Protein AF-A0A9P1FYU1-F1 (afdb_monomer_lite)

Structure (mmCIF, N/CA/C/O backbone):
data_AF-A0A9P1FYU1-F1
#
_entry.id   AF-A0A9P1FYU1-F1
#
loop_
_atom_site.group_PDB
_atom_site.id
_atom_site.type_symbol
_atom_site.label_atom_id
_atom_site.label_alt_id
_atom_site.label_comp_id
_atom_site.label_asym_id
_atom_site.label_entity_id
_atom_site.label_seq_id
_atom_site.pdbx_PDB_ins_code
_atom_site.Cartn_x
_atom_site.Cartn_y
_atom_site.Cartn_z
_atom_site.occupancy
_atom_site.B_iso_or_equiv
_atom_site.auth_seq_id
_atom_site.auth_comp_id
_atom_site.auth_asym_id
_atom_site.auth_atom_id
_atom_site.pdbx_PDB_model_num
ATOM 1 N N . MET A 1 1 ? 9.091 -37.197 -24.618 1.00 46.56 1 MET A N 1
ATOM 2 C CA . MET A 1 1 ? 9.298 -36.004 -25.468 1.00 46.56 1 MET A CA 1
ATOM 3 C C . MET A 1 1 ? 9.518 -34.808 -24.558 1.00 46.56 1 MET A C 1
ATOM 5 O O . MET A 1 1 ? 8.622 -34.467 -23.801 1.00 46.56 1 MET A O 1
ATOM 9 N N . LYS A 1 2 ? 10.739 -34.262 -24.526 1.00 55.00 2 LYS A N 1
ATOM 10 C CA . LYS A 1 2 ? 11.085 -33.122 -23.662 1.00 55.00 2 LYS A CA 1
ATOM 11 C C . LYS A 1 2 ? 10.515 -31.831 -24.257 1.00 55.00 2 LYS A C 1
ATOM 13 O O . LYS A 1 2 ? 10.530 -31.655 -25.472 1.00 55.00 2 LYS A O 1
ATOM 18 N N . ALA A 1 3 ? 9.992 -30.971 -23.388 1.00 64.56 3 ALA A N 1
ATOM 19 C CA . ALA A 1 3 ? 9.288 -29.743 -23.730 1.00 64.56 3 ALA A CA 1
ATOM 20 C C . ALA A 1 3 ? 10.157 -28.785 -24.568 1.00 64.56 3 ALA A C 1
ATOM 22 O O . ALA A 1 3 ? 11.063 -28.132 -24.055 1.00 64.56 3 ALA A O 1
ATOM 23 N N . VAL A 1 4 ? 9.835 -28.669 -25.858 1.00 69.88 4 VAL A N 1
ATOM 24 C CA . VAL A 1 4 ? 10.455 -27.727 -26.814 1.00 69.88 4 VAL A CA 1
ATOM 25 C C . VAL A 1 4 ? 10.122 -26.263 -26.462 1.00 69.88 4 VAL A C 1
ATOM 27 O O . VAL A 1 4 ? 10.801 -25.331 -26.882 1.00 69.88 4 VAL A O 1
ATOM 30 N N . ALA A 1 5 ? 9.115 -26.052 -25.608 1.00 69.94 5 ALA A N 1
ATOM 31 C CA . ALA A 1 5 ? 8.589 -24.746 -25.220 1.00 69.94 5 ALA A CA 1
ATOM 32 C C . ALA A 1 5 ? 9.576 -23.828 -24.468 1.00 69.94 5 ALA A C 1
ATOM 34 O O . ALA A 1 5 ? 9.326 -22.622 -24.410 1.00 69.94 5 ALA A O 1
ATOM 35 N N . ASN A 1 6 ? 10.662 -24.372 -23.904 1.00 73.19 6 ASN A N 1
ATOM 36 C CA . ASN A 1 6 ? 11.667 -23.614 -23.143 1.00 73.19 6 ASN A CA 1
ATOM 37 C C . ASN A 1 6 ? 12.802 -23.052 -24.017 1.00 73.19 6 ASN A C 1
ATOM 39 O O . ASN A 1 6 ? 13.585 -22.238 -23.541 1.00 73.19 6 ASN A O 1
ATOM 43 N N . VAL A 1 7 ? 12.906 -23.489 -25.277 1.00 75.81 7 VAL A N 1
ATOM 44 C CA . VAL A 1 7 ? 13.965 -23.068 -26.217 1.00 75.81 7 VAL A CA 1
ATOM 45 C C . VAL A 1 7 ? 13.479 -21.934 -27.132 1.00 75.81 7 VAL A C 1
ATOM 47 O O . VAL A 1 7 ? 14.274 -21.268 -27.788 1.00 75.81 7 VAL A O 1
ATOM 50 N N . LEU A 1 8 ? 12.166 -21.687 -27.168 1.00 81.12 8 LEU A N 1
ATOM 51 C CA . LEU A 1 8 ? 11.566 -20.658 -28.011 1.00 81.12 8 LEU A CA 1
ATOM 52 C C . LEU A 1 8 ? 11.733 -19.264 -27.377 1.00 81.12 8 LEU A C 1
ATOM 54 O O . LEU A 1 8 ? 11.288 -19.069 -26.241 1.00 81.12 8 LEU A O 1
ATOM 58 N N . PRO A 1 9 ? 12.309 -18.279 -28.093 1.00 81.31 9 PRO A N 1
ATOM 59 C CA . PRO A 1 9 ? 12.371 -16.904 -27.613 1.00 81.31 9 PRO A CA 1
ATOM 60 C C . PRO A 1 9 ? 10.951 -16.331 -27.512 1.00 81.31 9 PRO A C 1
ATOM 62 O O . PRO A 1 9 ? 10.177 -16.382 -28.469 1.00 81.31 9 PRO A O 1
ATOM 65 N N . ARG A 1 10 ? 10.593 -15.794 -26.340 1.00 87.31 10 ARG A N 1
ATOM 66 C CA . ARG A 1 10 ? 9.300 -15.133 -26.093 1.00 87.31 10 ARG A CA 1
ATOM 67 C C . ARG A 1 10 ? 9.491 -13.641 -25.872 1.00 87.31 10 ARG A C 1
ATOM 69 O O . ARG A 1 10 ? 10.542 -13.200 -25.418 1.00 87.31 10 ARG A O 1
ATOM 76 N N . ASN A 1 11 ? 8.451 -12.866 -26.149 1.00 89.56 11 ASN A N 1
ATOM 77 C CA . ASN A 1 11 ? 8.435 -11.453 -25.791 1.00 89.56 11 ASN A CA 1
ATOM 78 C C . ASN A 1 11 ? 8.212 -11.319 -24.279 1.00 89.56 11 ASN A C 1
ATOM 80 O O . ASN A 1 11 ? 7.239 -11.859 -23.754 1.00 89.56 11 ASN A O 1
ATOM 84 N N . PHE A 1 12 ? 9.100 -10.597 -23.594 1.00 88.31 12 PHE A N 1
ATOM 85 C CA . PHE A 1 12 ? 9.006 -10.321 -22.160 1.00 88.31 12 PHE A CA 1
ATOM 86 C C . PHE A 1 12 ? 8.756 -8.834 -21.923 1.00 88.31 12 PHE A C 1
ATOM 88 O O . PHE A 1 12 ? 9.383 -7.982 -22.553 1.00 88.31 12 PHE A O 1
ATOM 95 N N . ILE A 1 13 ? 7.856 -8.535 -20.989 1.00 90.38 13 ILE A N 1
ATOM 96 C CA . ILE A 1 13 ? 7.625 -7.189 -20.467 1.00 90.38 13 ILE A CA 1
ATOM 97 C C . ILE A 1 13 ? 8.005 -7.229 -18.992 1.00 90.38 13 ILE A C 1
ATOM 99 O O . ILE A 1 13 ? 7.507 -8.077 -18.254 1.00 90.38 13 ILE A O 1
ATOM 103 N N . ILE A 1 14 ? 8.897 -6.331 -18.579 1.00 89.75 14 ILE A N 1
ATOM 104 C CA . ILE A 1 14 ? 9.319 -6.182 -17.185 1.00 89.75 14 ILE A CA 1
ATOM 105 C C . ILE A 1 14 ? 8.767 -4.843 -16.680 1.00 89.75 14 ILE A C 1
ATOM 107 O O . ILE A 1 14 ? 9.343 -3.794 -16.990 1.00 89.75 14 ILE A O 1
ATOM 111 N N . PRO A 1 15 ? 7.615 -4.848 -15.986 1.00 88.25 15 PRO A N 1
ATOM 112 C CA . PRO A 1 15 ? 7.048 -3.641 -15.410 1.00 88.25 15 PRO A CA 1
ATOM 113 C C . PRO A 1 15 ? 7.797 -3.302 -14.120 1.00 88.25 15 PRO A C 1
ATOM 115 O O . PRO A 1 15 ? 7.567 -3.900 -13.077 1.00 88.25 15 PRO A O 1
ATOM 118 N N . GLU A 1 16 ? 8.700 -2.334 -14.203 1.00 88.31 16 GLU A N 1
ATOM 119 C CA . GLU A 1 16 ? 9.412 -1.786 -13.047 1.00 88.31 16 GLU A CA 1
ATOM 120 C C . GLU A 1 16 ? 9.033 -0.319 -12.865 1.00 88.31 16 GLU A C 1
ATOM 122 O O . GLU A 1 16 ? 8.869 0.416 -13.841 1.00 88.31 16 GLU A O 1
ATOM 127 N N . VAL A 1 17 ? 8.898 0.121 -11.616 1.00 84.81 17 VAL A N 1
ATOM 128 C CA . VAL A 1 17 ? 8.577 1.524 -11.311 1.00 84.81 17 VAL A CA 1
ATOM 129 C C . VAL A 1 17 ? 9.869 2.287 -11.044 1.00 84.81 17 VAL A C 1
ATOM 131 O O . VAL A 1 17 ? 10.247 3.154 -11.823 1.00 84.81 17 VAL A O 1
ATOM 134 N N . LYS A 1 18 ? 10.609 1.909 -9.997 1.00 85.44 18 LYS A N 1
ATOM 135 C CA . LYS A 1 18 ? 11.829 2.609 -9.568 1.00 85.44 18 LYS A CA 1
ATOM 136 C C . LYS A 1 18 ? 12.980 2.454 -10.565 1.00 85.44 18 LYS A C 1
ATOM 138 O O . LYS A 1 18 ? 13.518 3.448 -11.046 1.00 85.44 18 LYS A O 1
ATOM 143 N N . ALA A 1 19 ? 13.306 1.212 -10.918 1.00 86.50 19 ALA A N 1
ATOM 144 C CA . ALA A 1 19 ? 14.458 0.903 -11.764 1.00 86.50 19 ALA A CA 1
ATOM 145 C C . ALA A 1 19 ? 14.319 1.412 -13.208 1.00 86.50 19 ALA A C 1
ATOM 147 O O . ALA A 1 19 ? 15.309 1.540 -13.925 1.00 86.50 19 ALA A O 1
ATOM 148 N N . ASN A 1 20 ? 13.095 1.734 -13.639 1.00 85.88 20 ASN A N 1
ATOM 149 C CA . ASN A 1 20 ? 12.842 2.350 -14.937 1.00 85.88 20 ASN A CA 1
ATOM 150 C C . ASN A 1 20 ? 13.083 3.864 -14.948 1.00 85.88 20 ASN A C 1
ATOM 152 O O . ASN A 1 20 ? 13.209 4.430 -16.033 1.00 85.88 20 ASN A O 1
ATOM 156 N N . LEU A 1 21 ? 13.195 4.528 -13.795 1.00 87.88 21 LEU A N 1
ATOM 157 C CA . LEU A 1 21 ? 13.435 5.972 -13.729 1.00 87.88 21 LEU A CA 1
ATOM 158 C C . LEU A 1 21 ? 14.923 6.313 -13.865 1.00 87.88 21 LEU A C 1
ATOM 160 O O . LEU A 1 21 ? 15.272 7.267 -14.563 1.00 87.88 21 LEU A O 1
ATOM 164 N N . THR A 1 22 ? 15.818 5.494 -13.310 1.00 91.38 22 THR A N 1
ATOM 165 C CA . THR A 1 22 ? 17.268 5.734 -13.371 1.00 91.38 22 THR A CA 1
ATOM 166 C C . THR A 1 22 ? 17.900 5.063 -14.599 1.00 91.38 22 THR A C 1
ATOM 168 O O . THR A 1 22 ? 17.569 3.940 -14.978 1.00 91.38 22 THR A O 1
ATOM 171 N N . ALA A 1 23 ? 18.812 5.759 -15.283 1.00 89.38 23 ALA A N 1
ATOM 172 C CA . ALA A 1 23 ? 19.448 5.219 -16.490 1.00 89.38 23 ALA A CA 1
ATOM 173 C C . ALA A 1 23 ? 20.366 4.024 -16.194 1.00 89.38 23 ALA A C 1
ATOM 175 O O . ALA A 1 23 ? 20.424 3.073 -16.980 1.00 89.38 23 ALA A O 1
ATOM 176 N N . GLU A 1 24 ? 21.043 4.064 -15.051 1.00 92.50 24 GLU A N 1
ATOM 177 C CA . GLU A 1 24 ? 21.976 3.033 -14.607 1.00 92.50 24 GLU A CA 1
ATOM 178 C C . GLU A 1 24 ? 21.245 1.713 -14.355 1.00 92.50 24 GLU A C 1
ATOM 180 O O . GLU A 1 24 ? 21.581 0.695 -14.968 1.00 92.50 24 GLU A O 1
ATOM 185 N N . GLU A 1 25 ? 20.171 1.733 -13.560 1.00 91.44 25 GLU A N 1
ATOM 186 C CA . GLU A 1 25 ? 19.408 0.524 -13.243 1.00 91.44 25 GLU A CA 1
ATOM 187 C C . GLU A 1 25 ? 18.748 -0.051 -14.507 1.00 91.44 25 GLU A C 1
ATOM 189 O O . GLU A 1 25 ? 18.846 -1.260 -14.741 1.00 91.44 25 GLU A O 1
ATOM 194 N N . ARG A 1 26 ? 18.209 0.793 -15.405 1.00 91.44 26 ARG A N 1
ATOM 195 C CA . ARG A 1 26 ? 17.696 0.345 -16.716 1.00 91.44 26 ARG A CA 1
ATOM 196 C C . ARG A 1 26 ? 18.743 -0.411 -17.525 1.00 91.44 26 ARG A C 1
ATOM 198 O O . ARG A 1 26 ? 18.458 -1.483 -18.062 1.00 91.44 26 ARG A O 1
ATOM 205 N N . SER A 1 27 ? 19.952 0.136 -17.632 1.00 89.75 27 SER A N 1
ATOM 206 C CA . SER A 1 27 ? 21.023 -0.505 -18.398 1.00 89.75 27 SER A CA 1
ATOM 207 C C . SER A 1 27 ? 21.454 -1.836 -17.772 1.00 89.75 27 SER A C 1
ATOM 209 O O . SER A 1 27 ? 21.653 -2.812 -18.497 1.00 89.75 27 SER A O 1
ATOM 211 N N . SER A 1 28 ? 21.475 -1.915 -16.437 1.00 92.62 28 SER A N 1
ATOM 212 C CA . SER A 1 28 ? 21.790 -3.140 -15.696 1.00 92.62 28 SER A CA 1
ATOM 213 C C . SER A 1 28 ? 20.760 -4.257 -15.931 1.00 92.62 28 SER A C 1
ATOM 215 O O . SER A 1 28 ? 21.128 -5.418 -16.117 1.00 92.62 28 SER A O 1
ATOM 217 N N . ILE A 1 29 ? 19.467 -3.916 -16.004 1.00 91.12 29 ILE A N 1
ATOM 218 C CA . ILE A 1 29 ? 18.382 -4.872 -16.266 1.00 91.12 29 ILE A CA 1
ATOM 219 C C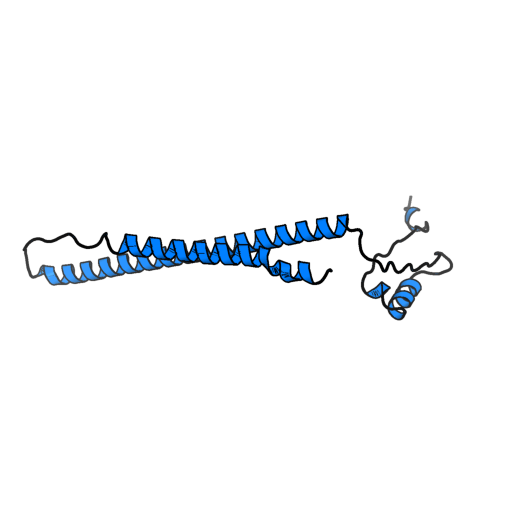 . ILE A 1 29 ? 18.438 -5.344 -17.719 1.00 91.12 29 ILE A C 1
ATOM 221 O O . ILE A 1 29 ? 18.382 -6.545 -17.983 1.00 91.12 29 ILE A O 1
ATOM 225 N N . LEU A 1 30 ? 18.623 -4.424 -18.671 1.00 90.25 30 LEU A N 1
ATOM 226 C CA . LEU A 1 30 ? 18.769 -4.761 -20.088 1.00 90.25 30 LEU A CA 1
ATOM 227 C C . LEU A 1 30 ? 20.027 -5.600 -20.371 1.00 90.25 30 LEU A C 1
ATOM 229 O O . LEU A 1 30 ? 20.044 -6.370 -21.333 1.00 90.25 30 LEU A O 1
ATOM 233 N N . ALA A 1 31 ? 21.082 -5.486 -19.562 1.00 91.69 31 ALA A N 1
ATOM 234 C CA . ALA A 1 31 ? 22.288 -6.302 -19.703 1.00 91.69 31 ALA A CA 1
ATOM 235 C C . ALA A 1 31 ? 22.043 -7.794 -19.418 1.00 91.69 31 ALA A C 1
ATOM 237 O O . ALA A 1 31 ? 22.724 -8.637 -19.997 1.00 91.69 31 ALA A O 1
ATOM 238 N N . ARG A 1 32 ? 21.029 -8.134 -18.607 1.00 90.62 32 ARG A N 1
ATOM 239 C CA . ARG A 1 32 ? 20.648 -9.531 -18.322 1.00 90.62 32 ARG A CA 1
ATOM 240 C C . ARG A 1 32 ? 20.095 -10.256 -19.549 1.00 90.62 32 ARG A C 1
ATOM 242 O O . ARG A 1 32 ? 20.099 -11.483 -19.587 1.00 90.62 32 ARG A O 1
ATOM 249 N N . PHE A 1 33 ? 19.634 -9.508 -20.553 1.00 89.94 33 PHE A N 1
ATOM 250 C CA . PHE A 1 33 ? 19.085 -10.065 -21.781 1.00 89.94 33 PHE A CA 1
ATOM 251 C C . PHE A 1 33 ? 20.149 -10.097 -22.889 1.00 89.94 33 PHE A C 1
ATOM 253 O O . PHE A 1 33 ? 20.660 -9.042 -23.298 1.00 89.94 33 PHE A O 1
ATOM 260 N N . PRO A 1 34 ? 20.487 -11.289 -23.416 1.00 88.56 34 PRO A N 1
ATOM 261 C CA . PRO A 1 34 ? 21.452 -11.412 -24.498 1.00 88.56 34 PRO A CA 1
ATOM 262 C C . PRO A 1 34 ? 20.919 -10.766 -25.781 1.00 88.56 34 PRO A C 1
ATOM 264 O O . PRO A 1 34 ? 19.860 -11.139 -26.289 1.00 88.56 34 PRO A O 1
ATOM 267 N N . GLY A 1 35 ? 21.679 -9.819 -26.339 1.00 85.25 35 GLY A N 1
ATOM 268 C CA . GLY A 1 35 ? 21.274 -9.061 -27.532 1.00 85.25 35 GLY A CA 1
ATOM 269 C C . GLY A 1 35 ? 21.160 -9.892 -28.815 1.00 85.25 35 GLY A C 1
ATOM 270 O O . GLY A 1 35 ? 20.502 -9.460 -29.752 1.00 85.25 35 GLY A O 1
ATOM 271 N N . HIS A 1 36 ? 21.760 -11.087 -28.854 1.00 86.88 36 HIS A N 1
ATOM 272 C CA . HIS A 1 36 ? 21.641 -12.013 -29.985 1.00 86.88 36 HIS A CA 1
ATOM 273 C C . HIS A 1 36 ? 20.300 -12.768 -30.007 1.00 86.88 36 HIS A C 1
ATOM 275 O O . HIS A 1 36 ? 19.886 -13.223 -31.068 1.00 86.88 36 HIS A O 1
ATOM 281 N N . CYS A 1 37 ? 19.608 -12.878 -28.866 1.00 86.94 37 CYS A N 1
ATOM 282 C CA . CYS A 1 37 ? 18.298 -13.536 -28.769 1.00 86.94 37 CYS A CA 1
ATOM 283 C C . CYS A 1 37 ? 17.133 -12.545 -28.665 1.00 86.94 37 CYS A C 1
ATOM 285 O O . CYS A 1 37 ? 16.015 -12.881 -29.048 1.00 86.94 37 CYS A O 1
ATOM 287 N N . TYR A 1 38 ? 17.370 -11.345 -28.123 1.00 89.31 38 TYR A N 1
ATOM 288 C CA . TYR A 1 38 ? 16.307 -10.400 -27.779 1.00 89.31 38 TYR A CA 1
ATOM 289 C C . TYR A 1 38 ? 16.600 -8.987 -28.273 1.00 89.31 38 TYR A C 1
ATOM 291 O O . TYR A 1 38 ? 17.675 -8.428 -28.041 1.00 89.31 38 TYR A O 1
ATOM 299 N N . LYS A 1 39 ? 15.581 -8.355 -28.865 1.00 90.88 39 LYS A N 1
ATOM 300 C CA . LYS A 1 39 ? 15.576 -6.913 -29.110 1.00 90.88 39 LYS A CA 1
ATOM 301 C C . LYS A 1 39 ? 15.276 -6.184 -27.801 1.00 90.88 39 LYS A C 1
ATOM 303 O O . LYS A 1 39 ? 14.190 -6.313 -27.244 1.00 90.88 39 LYS A O 1
ATOM 308 N N . LYS A 1 40 ? 16.236 -5.394 -27.328 1.00 90.88 40 LYS A N 1
ATOM 309 C CA . LYS A 1 40 ? 16.143 -4.653 -26.066 1.00 90.88 40 LYS A CA 1
ATOM 310 C C . LYS A 1 40 ? 15.547 -3.271 -26.300 1.00 90.88 40 LYS A C 1
ATOM 312 O O . LYS A 1 40 ? 16.125 -2.473 -27.031 1.00 90.88 40 LYS A O 1
ATOM 317 N N . VAL A 1 41 ? 14.397 -2.992 -25.691 1.00 90.12 41 VAL A N 1
ATOM 318 C CA . VAL A 1 41 ? 13.717 -1.691 -25.765 1.00 90.12 41 VAL A CA 1
ATOM 319 C C . VAL A 1 41 ? 13.287 -1.292 -24.358 1.00 90.12 41 VAL A C 1
ATOM 321 O O . VAL A 1 41 ? 12.531 -2.021 -23.726 1.00 90.12 41 VAL A O 1
ATOM 324 N N . ALA A 1 42 ? 13.742 -0.133 -23.882 1.00 88.88 42 ALA A N 1
ATOM 325 C CA . ALA A 1 42 ? 13.219 0.491 -22.670 1.00 88.88 42 ALA A CA 1
ATOM 326 C C . ALA A 1 42 ? 12.311 1.658 -23.063 1.00 88.88 42 ALA A C 1
ATOM 328 O O . ALA A 1 42 ? 12.751 2.587 -23.738 1.00 88.88 42 ALA A O 1
ATOM 329 N N . LYS A 1 43 ? 11.045 1.602 -22.645 1.00 87.31 43 LYS A N 1
ATOM 330 C CA . LYS A 1 43 ? 10.105 2.721 -22.744 1.00 87.31 43 LYS A CA 1
ATOM 331 C C . LYS A 1 43 ? 9.814 3.212 -21.337 1.00 87.31 43 LYS A C 1
ATOM 333 O O . LYS A 1 43 ? 9.277 2.458 -20.533 1.00 87.31 43 LYS A O 1
ATOM 338 N N . VAL A 1 44 ? 10.177 4.458 -21.057 1.00 85.88 44 VAL A N 1
ATOM 339 C CA . VAL A 1 44 ? 9.816 5.118 -19.803 1.00 85.88 44 VAL A CA 1
ATOM 340 C C . VAL A 1 44 ? 8.517 5.867 -20.062 1.00 85.88 44 VAL A C 1
ATOM 342 O O . VAL A 1 44 ? 8.492 6.826 -20.829 1.00 85.88 44 VAL A O 1
ATOM 345 N N . MET A 1 45 ? 7.429 5.372 -19.483 1.00 81.62 45 MET A N 1
ATOM 346 C CA . MET A 1 45 ? 6.128 6.028 -19.548 1.00 81.62 45 MET A CA 1
ATOM 347 C C . MET A 1 45 ? 6.075 7.036 -18.398 1.00 81.62 45 MET A C 1
ATOM 349 O O . MET A 1 45 ? 5.850 6.653 -17.253 1.00 81.62 45 MET A O 1
ATOM 353 N N . LEU A 1 46 ? 6.345 8.305 -18.695 1.00 79.38 46 LEU A N 1
ATOM 354 C CA . LEU A 1 46 ? 6.098 9.418 -17.782 1.00 79.38 46 LEU A CA 1
ATOM 355 C C . LEU A 1 46 ? 4.875 10.159 -18.300 1.00 79.38 46 LEU 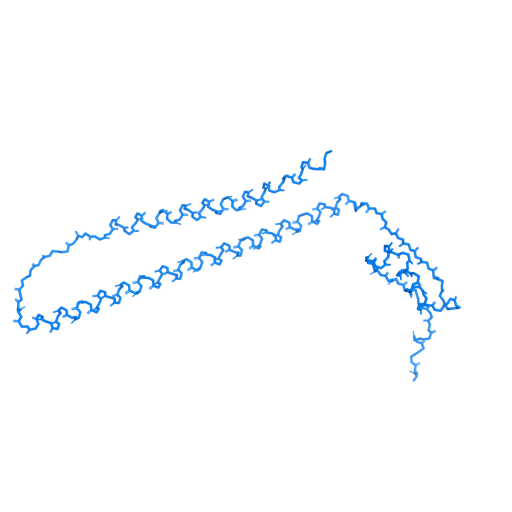A C 1
ATOM 357 O O . LEU A 1 46 ? 4.858 10.606 -19.445 1.00 79.38 46 LEU A O 1
ATOM 361 N N . GLY A 1 47 ? 3.849 10.254 -17.473 1.00 83.62 47 GLY A N 1
ATOM 362 C CA . GLY A 1 47 ? 2.627 10.948 -17.824 1.00 83.62 47 GLY A CA 1
ATOM 363 C C . GLY A 1 47 ? 1.661 10.946 -16.660 1.00 83.62 47 GLY A C 1
ATOM 364 O O . GLY A 1 47 ? 1.756 10.111 -15.757 1.00 83.62 47 GLY A O 1
ATOM 365 N N . GLU A 1 48 ? 0.732 11.888 -16.694 1.00 80.12 48 GLU A N 1
ATOM 366 C CA . GLU A 1 48 ? -0.393 11.853 -15.782 1.00 80.12 48 GLU A CA 1
ATOM 367 C C . GLU A 1 48 ? -1.350 10.731 -16.197 1.00 80.12 48 GLU A C 1
ATOM 369 O O . GLU A 1 48 ? -1.644 10.581 -17.390 1.00 80.12 48 GLU A O 1
ATOM 374 N N . PRO A 1 49 ? -1.835 9.919 -15.243 1.00 82.94 49 PRO A N 1
ATOM 375 C CA . PRO A 1 49 ? -2.885 8.965 -15.542 1.00 82.94 49 PRO A CA 1
ATOM 376 C C . PRO A 1 49 ? -4.143 9.711 -16.016 1.00 82.94 49 PRO A C 1
ATOM 378 O O . PRO A 1 49 ? -4.391 10.839 -15.580 1.00 82.94 49 PRO A O 1
ATOM 381 N N . PRO A 1 50 ? -4.953 9.091 -16.888 1.00 89.25 50 PRO A N 1
ATOM 382 C CA . PRO A 1 50 ? -6.195 9.690 -17.356 1.00 89.25 50 PRO A CA 1
ATOM 383 C C . PRO A 1 50 ? -7.120 10.018 -16.179 1.00 89.25 50 PRO A C 1
ATOM 385 O O . PRO A 1 50 ? -7.120 9.315 -15.164 1.00 89.25 50 PRO A O 1
ATOM 388 N N . GLN A 1 51 ? -7.925 11.073 -16.330 1.00 87.50 51 GLN A N 1
ATOM 389 C CA . GLN A 1 51 ? -8.769 11.596 -15.253 1.00 87.50 51 GLN A CA 1
ATOM 390 C C . GLN A 1 51 ? -9.695 10.525 -14.659 1.00 87.50 51 GLN A C 1
ATOM 392 O O . GLN A 1 51 ? -9.831 10.445 -13.442 1.00 87.50 51 GLN A O 1
ATOM 397 N N . ASP A 1 52 ? -10.244 9.642 -15.495 1.00 88.38 52 ASP A N 1
ATOM 398 C CA . ASP A 1 52 ? -11.108 8.534 -15.066 1.00 88.38 52 ASP A CA 1
ATOM 399 C C . ASP A 1 52 ? -10.392 7.549 -14.129 1.00 88.38 52 ASP A C 1
ATOM 401 O O . ASP A 1 52 ? -10.984 6.993 -13.206 1.00 88.38 52 ASP A O 1
ATOM 405 N N . TYR A 1 53 ? -9.090 7.340 -14.337 1.00 86.50 53 TYR A N 1
ATOM 406 C CA . TYR A 1 53 ? -8.293 6.486 -13.463 1.00 86.50 53 TYR A CA 1
ATOM 407 C C . TYR A 1 53 ? -7.960 7.196 -12.148 1.00 86.50 53 TYR A C 1
ATOM 409 O O . TYR A 1 53 ? -8.005 6.573 -11.088 1.00 86.50 53 TYR A O 1
ATOM 417 N N . LYS A 1 54 ? -7.679 8.508 -12.190 1.00 86.75 54 LYS A N 1
ATOM 418 C CA . LYS A 1 54 ? -7.476 9.313 -10.974 1.00 86.75 54 LYS A CA 1
ATOM 419 C C . LYS A 1 54 ? -8.719 9.270 -10.081 1.00 86.75 54 LYS A C 1
ATOM 421 O O . LYS A 1 54 ? -8.596 8.988 -8.891 1.00 86.75 54 LYS A O 1
ATOM 426 N N . THR A 1 55 ? -9.909 9.483 -10.647 1.00 89.62 55 THR A N 1
ATOM 427 C CA . THR A 1 55 ? -11.168 9.467 -9.886 1.00 89.62 55 THR A CA 1
ATOM 428 C C . THR A 1 55 ? -11.478 8.083 -9.323 1.00 89.62 55 THR A C 1
ATOM 430 O O . THR A 1 55 ? -11.854 7.981 -8.156 1.00 89.62 55 THR A O 1
ATOM 433 N N . PHE A 1 56 ? -11.248 7.015 -10.093 1.00 91.38 56 PHE A N 1
ATOM 434 C CA . PHE A 1 56 ? -11.401 5.641 -9.612 1.00 91.38 56 PHE A CA 1
ATOM 435 C C . PHE A 1 56 ? -10.509 5.348 -8.396 1.00 91.38 56 PHE A C 1
ATOM 437 O O . PHE A 1 56 ? -10.989 4.850 -7.377 1.00 91.38 56 PHE A O 1
ATOM 444 N N . ILE A 1 57 ? -9.221 5.699 -8.469 1.00 90.75 57 ILE A N 1
ATOM 445 C CA . ILE A 1 57 ? -8.281 5.481 -7.362 1.00 90.75 57 ILE A CA 1
ATOM 446 C C . ILE A 1 57 ? -8.648 6.338 -6.148 1.00 90.75 57 ILE A C 1
ATOM 448 O O . ILE A 1 57 ? -8.635 5.837 -5.027 1.00 90.75 57 ILE A O 1
ATOM 452 N N . GLN A 1 58 ? -9.033 7.600 -6.349 1.00 87.69 58 GLN A N 1
ATOM 453 C CA . GLN A 1 58 ? -9.495 8.463 -5.259 1.00 87.69 58 GLN A CA 1
ATOM 454 C C . GLN A 1 58 ? -10.731 7.876 -4.564 1.00 87.69 58 GLN A C 1
ATOM 456 O O . GLN A 1 58 ? -10.787 7.854 -3.338 1.00 87.69 58 GLN A O 1
ATOM 461 N N . GLN A 1 59 ? -11.697 7.344 -5.318 1.00 91.31 59 GLN A N 1
ATOM 462 C CA . GLN A 1 59 ? -12.872 6.681 -4.747 1.00 91.31 59 GLN A CA 1
ATOM 463 C C . GLN A 1 59 ? -12.504 5.412 -3.970 1.00 91.31 59 GLN A C 1
ATOM 465 O O . GLN A 1 59 ? -13.022 5.203 -2.873 1.00 91.31 59 GLN A O 1
ATOM 470 N N . ALA A 1 60 ? -11.591 4.593 -4.499 1.00 91.12 60 ALA A N 1
ATOM 471 C CA . ALA A 1 60 ? -11.107 3.398 -3.812 1.00 91.12 60 ALA A CA 1
ATOM 472 C C . ALA A 1 60 ? -10.404 3.746 -2.487 1.00 91.12 60 ALA A C 1
ATOM 474 O O . ALA A 1 60 ? -10.722 3.161 -1.454 1.00 91.12 60 ALA A O 1
ATOM 475 N N . LEU A 1 61 ? -9.529 4.756 -2.493 1.00 89.75 61 LEU A N 1
ATOM 476 C CA . LEU A 1 61 ? -8.835 5.234 -1.293 1.00 89.75 61 LEU A CA 1
ATOM 477 C C . LEU A 1 61 ? -9.796 5.842 -0.268 1.00 89.75 61 LEU A C 1
ATOM 479 O O . LEU A 1 61 ? -9.632 5.636 0.932 1.00 89.75 61 LEU A O 1
ATOM 483 N N . LEU A 1 62 ? -10.806 6.593 -0.717 1.00 92.75 62 LEU A N 1
ATOM 484 C CA . LEU A 1 62 ? -11.832 7.131 0.175 1.00 92.75 62 LEU A CA 1
ATOM 485 C C . LEU A 1 62 ? -12.637 6.013 0.833 1.00 92.75 62 LEU A C 1
ATOM 487 O O . LEU A 1 62 ? -12.930 6.103 2.022 1.00 92.75 62 LEU A O 1
ATOM 491 N N . LYS A 1 63 ? -12.969 4.958 0.086 1.00 91.56 63 LYS A N 1
ATOM 492 C CA . LYS A 1 63 ? -13.666 3.794 0.631 1.00 91.56 63 LYS A CA 1
ATOM 493 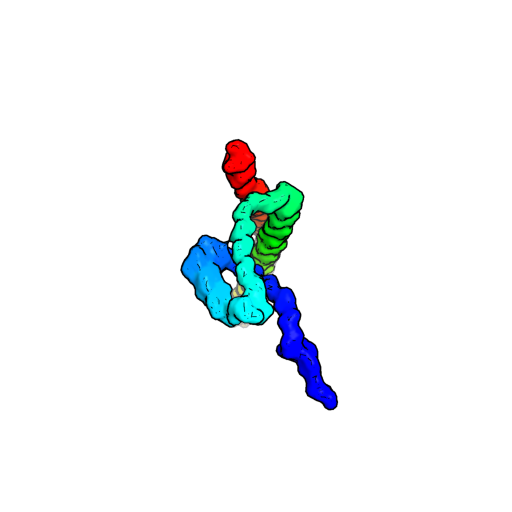C C . LYS A 1 63 ? -12.821 3.085 1.692 1.00 91.56 63 LYS A C 1
ATOM 495 O O . LYS A 1 63 ? -13.311 2.875 2.794 1.00 91.56 63 LYS A O 1
ATOM 500 N N . GLU A 1 64 ? -11.552 2.809 1.402 1.00 89.56 64 GLU A N 1
ATOM 501 C CA . GLU A 1 64 ? -10.631 2.169 2.351 1.00 89.56 64 GLU A CA 1
ATOM 502 C C . GLU A 1 64 ? -10.459 3.000 3.634 1.00 89.56 64 GLU A C 1
ATOM 504 O O . GLU A 1 64 ? -10.525 2.471 4.742 1.00 89.56 64 GLU A O 1
ATOM 509 N N . LYS A 1 65 ? -10.315 4.327 3.506 1.00 90.25 65 LYS A N 1
ATOM 510 C CA . LYS A 1 65 ? -10.227 5.231 4.663 1.00 90.25 65 LYS A CA 1
ATOM 511 C C . LYS A 1 65 ? -11.506 5.243 5.500 1.00 90.25 65 LYS A C 1
ATOM 513 O O . LYS A 1 65 ? -11.415 5.286 6.724 1.00 90.25 65 LYS A O 1
ATOM 518 N N . LYS A 1 66 ? -12.679 5.213 4.861 1.00 90.50 66 LYS A N 1
ATOM 519 C CA . LYS A 1 66 ? -13.972 5.143 5.559 1.00 90.50 66 LYS A CA 1
ATOM 520 C C . LYS A 1 66 ? -14.112 3.828 6.320 1.00 90.50 66 LYS A C 1
ATOM 522 O O . LYS A 1 66 ? -14.403 3.860 7.508 1.00 90.50 66 LYS A O 1
ATOM 527 N N . GLU A 1 67 ? -13.799 2.704 5.681 1.00 90.81 67 GLU A N 1
ATOM 528 C CA . GLU A 1 67 ? -13.833 1.381 6.318 1.00 90.81 67 GLU A CA 1
ATOM 529 C C . GLU A 1 67 ? -12.862 1.296 7.509 1.00 90.81 67 GLU A C 1
ATOM 531 O O . GLU A 1 67 ? -13.226 0.801 8.575 1.00 90.81 67 GLU A O 1
ATOM 536 N N . ALA A 1 68 ? -11.649 1.841 7.375 1.00 89.38 68 ALA A N 1
ATOM 537 C CA . ALA A 1 68 ? -10.687 1.897 8.474 1.00 89.38 68 ALA A CA 1
ATOM 538 C C . ALA A 1 68 ? -11.175 2.777 9.640 1.00 89.38 68 ALA A C 1
ATOM 540 O O . ALA A 1 68 ? -11.032 2.394 10.802 1.00 89.38 68 ALA A O 1
ATOM 541 N N . ALA A 1 69 ? -11.776 3.935 9.345 1.00 88.62 69 ALA A N 1
ATOM 542 C CA . ALA A 1 69 ? -12.319 4.832 10.363 1.00 88.62 69 ALA A CA 1
ATOM 543 C C . ALA A 1 69 ? -13.518 4.210 11.098 1.00 88.62 69 ALA A C 1
ATOM 545 O O . ALA A 1 69 ? -13.590 4.278 12.324 1.00 88.62 69 ALA A O 1
ATOM 546 N N . GLU A 1 70 ? -14.429 3.558 10.375 1.00 91.75 70 GLU A N 1
ATOM 547 C CA . GLU A 1 70 ? -15.561 2.836 10.961 1.00 91.75 70 GLU A CA 1
ATOM 548 C C . GLU A 1 70 ? -15.091 1.676 11.847 1.00 91.75 70 GLU A C 1
ATOM 550 O O . GLU A 1 70 ? -15.595 1.509 12.959 1.00 91.75 70 GLU A O 1
ATOM 555 N N . ALA A 1 71 ? -14.073 0.925 11.415 1.00 90.69 71 ALA A N 1
ATOM 556 C CA . ALA A 1 71 ? -13.477 -0.143 12.214 1.00 90.69 71 ALA A CA 1
ATOM 557 C C . ALA A 1 71 ? -12.812 0.387 13.499 1.00 90.69 71 ALA A C 1
ATOM 559 O O . ALA A 1 71 ? -12.970 -0.204 14.571 1.00 90.69 71 ALA A O 1
ATOM 560 N N . GLU A 1 72 ? -12.099 1.515 13.428 1.00 90.62 72 GLU A N 1
ATOM 561 C CA . GLU A 1 72 ? -11.520 2.156 14.613 1.00 90.62 72 GLU A CA 1
ATOM 562 C C . GLU A 1 72 ? -12.594 2.665 15.581 1.00 90.62 72 GLU A C 1
ATOM 564 O O . GLU A 1 72 ? -12.455 2.493 16.795 1.00 90.62 72 GLU A O 1
ATOM 569 N N . LEU A 1 73 ? -13.675 3.254 15.066 1.00 89.44 73 LEU A N 1
ATOM 570 C CA . LEU A 1 73 ? -14.808 3.697 15.879 1.00 89.44 73 LEU A CA 1
ATOM 571 C C . LEU A 1 73 ? -15.508 2.514 16.551 1.00 89.44 73 LEU A C 1
ATOM 573 O O . LEU A 1 73 ? -15.778 2.571 17.751 1.00 89.44 73 LEU A O 1
ATOM 577 N N . ALA A 1 74 ? -15.749 1.425 15.820 1.00 92.00 74 ALA A N 1
ATOM 578 C CA . ALA A 1 74 ? -16.326 0.206 16.376 1.00 92.00 74 ALA A CA 1
ATOM 579 C C . ALA A 1 74 ? -15.449 -0.369 17.501 1.00 92.00 74 ALA A C 1
ATOM 581 O O . ALA A 1 74 ? -15.955 -0.645 18.590 1.00 92.00 74 ALA A O 1
ATOM 582 N N . ARG A 1 75 ? -14.124 -0.445 17.293 1.00 91.25 75 ARG A N 1
ATOM 583 C CA . ARG A 1 75 ? -13.173 -0.899 18.322 1.00 91.25 75 ARG A CA 1
ATOM 584 C C . ARG A 1 75 ? -13.220 -0.015 19.569 1.00 91.25 75 ARG A C 1
ATOM 586 O O . ARG A 1 75 ? -13.248 -0.528 20.684 1.00 91.25 75 ARG A O 1
ATOM 593 N N . LYS A 1 76 ? -13.250 1.312 19.402 1.00 91.25 76 LYS A N 1
ATOM 594 C CA . LYS A 1 76 ? -13.338 2.254 20.531 1.00 91.25 76 LYS A CA 1
ATOM 595 C C . LYS A 1 76 ? -14.647 2.096 21.309 1.00 91.25 76 LYS A C 1
ATOM 597 O O . LYS A 1 76 ? -14.615 2.094 22.538 1.00 91.25 76 LYS A O 1
ATOM 602 N N . LYS A 1 77 ? -15.777 1.925 20.614 1.00 92.00 77 LYS A N 1
ATOM 603 C CA . LYS A 1 77 ? -17.088 1.694 21.242 1.00 92.00 77 LYS A CA 1
ATOM 604 C C . LYS A 1 77 ? -17.103 0.394 22.047 1.00 92.00 77 LYS A C 1
ATOM 606 O O . LYS A 1 77 ? -17.543 0.395 23.194 1.00 92.00 77 LYS A O 1
ATOM 611 N N . GLU A 1 78 ? -16.560 -0.688 21.495 1.00 90.38 78 GLU A N 1
ATOM 612 C CA . GLU A 1 78 ? -16.460 -1.972 22.197 1.00 90.38 78 GLU A CA 1
ATOM 613 C C . GLU A 1 78 ? -15.549 -1.884 23.433 1.00 90.38 78 GLU A C 1
ATOM 615 O O . GLU A 1 78 ? -15.900 -2.368 24.510 1.00 90.38 78 GLU A O 1
ATOM 620 N N . GLU A 1 79 ? -14.400 -1.208 23.328 1.00 91.12 79 GLU A N 1
ATOM 621 C CA . GLU A 1 79 ? -13.510 -0.996 24.473 1.00 91.12 79 GLU A CA 1
ATOM 622 C C . GLU A 1 79 ? -14.152 -0.145 25.574 1.00 91.12 79 GLU A C 1
ATOM 624 O O . GLU A 1 79 ? -13.976 -0.446 26.759 1.00 91.12 79 GLU A O 1
ATOM 629 N N . ALA A 1 80 ? -14.903 0.896 25.205 1.00 90.88 80 ALA A N 1
ATOM 630 C CA . ALA A 1 80 ? -15.638 1.726 26.152 1.00 90.88 80 ALA A CA 1
ATOM 631 C C . ALA A 1 80 ? -16.742 0.922 26.857 1.00 90.88 80 ALA A C 1
ATOM 633 O O . ALA A 1 80 ? -16.817 0.943 28.086 1.00 90.88 80 ALA A O 1
ATOM 634 N N . ALA A 1 81 ? -17.533 0.146 26.110 1.00 91.12 81 ALA A N 1
ATOM 635 C CA . ALA A 1 81 ? -18.563 -0.727 26.670 1.00 91.12 81 ALA A CA 1
ATOM 636 C C . ALA A 1 81 ? -17.965 -1.784 27.615 1.00 91.12 81 ALA A C 1
ATOM 638 O O . ALA A 1 81 ? -18.463 -1.990 28.722 1.00 91.12 81 ALA A O 1
ATOM 639 N N . ARG A 1 82 ? -16.835 -2.397 27.237 1.00 92.19 82 ARG A N 1
ATOM 640 C CA . ARG A 1 82 ? -16.133 -3.370 28.086 1.00 92.19 82 ARG A CA 1
ATOM 641 C C . ARG A 1 82 ? -15.630 -2.742 29.384 1.00 92.19 82 ARG A C 1
ATOM 643 O O . ARG A 1 82 ? -15.747 -3.363 30.438 1.00 92.19 82 ARG A O 1
ATOM 650 N N . LYS A 1 83 ? -15.070 -1.529 29.328 1.00 92.88 83 LYS A N 1
ATOM 651 C CA . LYS A 1 83 ? -14.623 -0.800 30.527 1.00 92.88 83 LYS A CA 1
ATOM 652 C C . LYS A 1 83 ? -15.798 -0.456 31.444 1.00 92.88 83 LYS A C 1
ATOM 654 O O . LYS A 1 83 ? -15.689 -0.700 32.642 1.00 92.88 83 LYS A O 1
ATOM 659 N N . LYS A 1 84 ? -16.921 0.016 30.885 1.00 89.12 84 LYS A N 1
ATOM 660 C CA . LYS A 1 84 ? -18.155 0.298 31.641 1.00 89.12 84 LYS A CA 1
ATOM 661 C C . LYS A 1 84 ? -18.663 -0.957 32.365 1.00 89.12 84 LYS A C 1
ATOM 663 O O . LYS A 1 84 ? -18.805 -0.935 33.584 1.00 89.12 84 LYS A O 1
ATOM 668 N N . ALA A 1 85 ? -18.795 -2.081 31.656 1.00 90.06 85 ALA A N 1
ATOM 669 C CA . ALA A 1 85 ? -19.242 -3.346 32.248 1.00 90.06 85 ALA A CA 1
ATOM 670 C C . ALA A 1 85 ? -18.295 -3.866 33.352 1.00 90.06 85 ALA A C 1
ATOM 672 O O . ALA A 1 85 ? -18.741 -4.401 34.366 1.00 90.06 85 ALA A O 1
ATOM 673 N N . GLN A 1 86 ? -16.977 -3.701 33.188 1.00 91.12 86 GLN A N 1
ATOM 674 C CA . GLN A 1 86 ? -16.002 -4.079 34.219 1.00 91.12 86 GLN A CA 1
ATOM 675 C C . GLN A 1 86 ? -16.089 -3.191 35.464 1.00 91.12 86 GLN A C 1
ATOM 677 O O . GLN A 1 86 ? -15.946 -3.688 36.583 1.00 91.12 86 GLN A O 1
ATOM 682 N N . GLU A 1 87 ? -16.310 -1.889 35.289 1.00 91.25 87 GLU A N 1
ATOM 683 C CA . GLU A 1 87 ? -16.451 -0.959 36.407 1.00 91.25 87 GLU A CA 1
ATOM 684 C C . GLU A 1 87 ? -17.740 -1.220 37.194 1.00 91.25 87 GLU A C 1
ATOM 686 O O . GLU A 1 87 ? -17.706 -1.271 38.425 1.00 91.25 87 GLU A O 1
ATOM 691 N N . GLU A 1 88 ? -18.848 -1.473 36.499 1.00 91.12 88 GLU A N 1
ATOM 692 C CA . GLU A 1 88 ? -20.132 -1.824 37.105 1.00 91.12 88 GLU A CA 1
ATOM 693 C C . GLU A 1 88 ? -20.040 -3.137 37.896 1.00 91.12 88 GLU A C 1
ATOM 695 O O . GLU A 1 88 ? -20.395 -3.184 39.076 1.00 91.12 88 GLU A O 1
ATOM 700 N N . GLN A 1 89 ? -19.435 -4.183 37.315 1.00 88.69 89 GLN A N 1
ATOM 701 C CA . GLN A 1 89 ? -19.182 -5.440 38.029 1.00 88.69 89 GLN A CA 1
ATOM 702 C C . GLN A 1 89 ? -18.288 -5.244 39.260 1.00 88.69 89 GLN A C 1
ATOM 704 O O . GLN A 1 89 ? -18.514 -5.878 40.297 1.00 88.69 89 GLN A O 1
ATOM 709 N N . ARG A 1 90 ? -17.283 -4.359 39.186 1.00 91.12 90 ARG A N 1
ATOM 710 C CA . ARG A 1 90 ? -16.418 -4.048 40.333 1.00 91.12 90 ARG A CA 1
ATOM 711 C C . ARG A 1 90 ? -17.200 -3.353 41.444 1.00 91.12 90 ARG A C 1
ATOM 713 O O . ARG A 1 90 ? -17.070 -3.758 42.598 1.00 91.12 90 ARG A O 1
ATOM 720 N N . LYS A 1 91 ? -18.028 -2.359 41.106 1.00 90.31 91 LYS A N 1
ATOM 721 C CA . LYS A 1 91 ? -18.890 -1.645 42.062 1.00 90.31 91 LYS A CA 1
ATOM 722 C C . LYS A 1 91 ? -19.908 -2.591 42.704 1.00 90.31 91 LYS A C 1
ATOM 724 O O . LYS A 1 91 ? -20.039 -2.601 43.925 1.00 90.31 91 LYS A O 1
ATOM 729 N N . ALA A 1 92 ? -20.560 -3.450 41.920 1.00 88.50 92 ALA A N 1
ATOM 730 C CA . ALA A 1 92 ? -21.508 -4.441 42.432 1.00 88.50 92 ALA A CA 1
ATOM 731 C C . ALA A 1 92 ? -20.841 -5.450 43.385 1.00 88.50 92 ALA A C 1
ATOM 733 O O . ALA A 1 92 ? -21.407 -5.804 44.420 1.00 88.50 92 ALA A O 1
ATOM 734 N N . ARG A 1 93 ? -19.614 -5.893 43.076 1.00 87.94 93 ARG A N 1
ATOM 735 C CA . ARG A 1 93 ? -18.850 -6.792 43.953 1.00 87.94 93 ARG A CA 1
ATOM 736 C C . ARG A 1 93 ? -18.421 -6.109 45.253 1.00 87.94 93 ARG A C 1
ATOM 738 O O . ARG A 1 93 ? -18.518 -6.738 46.301 1.00 87.94 93 ARG A O 1
ATOM 745 N N . GLN A 1 94 ? -17.992 -4.847 45.194 1.00 87.25 94 GLN A N 1
ATOM 746 C CA . GLN A 1 94 ? -17.636 -4.064 46.383 1.00 87.25 94 GLN A CA 1
ATOM 747 C C . GLN A 1 94 ? -18.842 -3.870 47.307 1.00 87.25 94 GLN A C 1
ATOM 749 O O . GLN A 1 94 ? -18.741 -4.181 48.489 1.00 87.25 94 GLN A O 1
ATOM 754 N N . LYS A 1 95 ? -20.006 -3.493 46.759 1.00 86.62 95 LYS A N 1
ATOM 755 C CA . LYS A 1 95 ? -21.254 -3.370 47.531 1.00 86.62 95 LYS A CA 1
ATOM 756 C C . LYS A 1 95 ? -21.658 -4.688 48.204 1.00 86.62 95 LYS A C 1
ATOM 758 O O . LYS A 1 95 ? -22.028 -4.690 49.372 1.00 86.62 95 LYS A O 1
ATOM 763 N N . LYS A 1 96 ? -21.540 -5.827 47.505 1.00 85.00 96 LYS A N 1
ATOM 764 C CA . LYS A 1 96 ? -21.817 -7.154 48.090 1.00 85.00 96 LYS A CA 1
ATOM 765 C C . LYS A 1 96 ? -20.837 -7.530 49.204 1.00 85.00 96 LYS A C 1
ATOM 767 O O . LYS A 1 96 ? -21.241 -8.147 50.183 1.00 85.00 96 LYS A O 1
ATOM 772 N N . GLU A 1 97 ? -19.560 -7.180 49.066 1.00 83.44 97 GLU A N 1
ATOM 773 C CA . GLU A 1 97 ? -18.550 -7.463 50.091 1.00 83.44 97 GLU A CA 1
ATOM 774 C C . GLU A 1 97 ? -18.711 -6.566 51.331 1.00 83.44 97 GLU A C 1
ATOM 776 O O . GLU A 1 97 ? -18.504 -7.029 52.452 1.00 83.44 97 GLU A O 1
ATOM 781 N N . GLU A 1 98 ? -19.112 -5.306 51.151 1.00 82.19 98 GLU A N 1
ATOM 782 C CA . GLU A 1 98 ? -19.447 -4.396 52.253 1.00 82.19 98 GLU A CA 1
ATOM 783 C C . GLU A 1 98 ? -20.719 -4.833 52.987 1.00 82.19 98 GLU A C 1
ATOM 785 O O . GLU A 1 98 ? -20.699 -4.903 54.215 1.00 82.19 98 GLU A O 1
ATOM 790 N N . ALA A 1 99 ? -21.771 -5.233 52.263 1.00 80.56 99 ALA A N 1
ATOM 791 C CA . ALA A 1 99 ? -22.990 -5.782 52.860 1.00 80.56 99 ALA A CA 1
ATOM 792 C C . ALA A 1 99 ? -22.713 -7.068 53.662 1.00 80.56 99 ALA A C 1
ATOM 794 O O . ALA A 1 99 ? -23.142 -7.185 54.805 1.00 80.56 99 ALA A O 1
ATOM 795 N N . ALA A 1 100 ? -21.897 -7.988 53.133 1.00 79.50 100 ALA A N 1
ATOM 796 C CA . ALA A 1 100 ? -21.515 -9.206 53.854 1.00 79.50 100 ALA A CA 1
ATOM 797 C C . ALA A 1 100 ? -20.658 -8.926 55.108 1.00 79.50 100 ALA A C 1
ATOM 799 O O . ALA A 1 100 ? -20.731 -9.660 56.095 1.00 79.50 100 ALA A O 1
ATOM 800 N N . LYS A 1 101 ? -19.839 -7.861 55.101 1.00 77.81 101 LYS A N 1
ATOM 801 C CA . LYS A 1 101 ? -19.074 -7.420 56.284 1.00 77.81 101 LYS A CA 1
ATOM 802 C C . LYS A 1 101 ? -19.943 -6.695 57.315 1.00 77.81 101 LYS A C 1
ATOM 804 O O . LYS A 1 101 ? -19.606 -6.749 58.497 1.00 77.81 101 LYS A O 1
ATOM 809 N N . ALA A 1 102 ? -21.017 -6.030 56.887 1.00 69.75 102 ALA A N 1
ATOM 810 C CA . ALA A 1 102 ? -22.010 -5.428 57.771 1.00 69.75 102 ALA A CA 1
ATOM 811 C C . ALA A 1 102 ? -22.875 -6.508 58.442 1.00 69.75 102 ALA A C 1
ATOM 813 O O . ALA A 1 102 ? -22.925 -6.549 59.668 1.00 69.75 102 ALA A O 1
ATOM 814 N N . GLU A 1 103 ? -23.400 -7.480 57.687 1.00 62.91 103 GLU A N 1
ATOM 815 C CA . GLU A 1 103 ? -24.159 -8.616 58.244 1.00 62.91 103 GLU A CA 1
ATOM 816 C C . GLU A 1 103 ? -23.305 -9.496 59.174 1.00 62.91 103 GLU A C 1
ATOM 818 O O . GLU A 1 103 ? -23.773 -9.952 60.217 1.00 62.91 103 GLU A O 1
ATOM 823 N N . GLY A 1 104 ? -22.013 -9.674 58.868 1.00 57.84 104 GLY A N 1
ATOM 824 C CA . GLY A 1 104 ? -21.066 -10.359 59.758 1.00 57.84 104 GLY A CA 1
ATOM 825 C C . GLY A 1 104 ? -20.767 -9.616 61.071 1.00 57.84 104 GLY A C 1
ATOM 826 O O . GLY A 1 104 ? -20.200 -10.216 61.983 1.00 57.84 104 GLY A O 1
ATOM 827 N N . LYS A 1 105 ? -21.135 -8.331 61.181 1.00 54.50 105 LYS A N 1
ATOM 828 C CA . LYS A 1 105 ? -21.056 -7.525 62.414 1.00 54.50 105 LYS A CA 1
ATOM 829 C C . LYS A 1 105 ? -22.422 -7.284 63.076 1.00 54.50 105 LYS A C 1
ATOM 831 O O . LYS A 1 105 ? -22.449 -7.023 64.273 1.00 54.50 105 LYS A O 1
ATOM 836 N N . GLU A 1 106 ? -23.530 -7.395 62.343 1.00 46.62 106 GLU A N 1
ATOM 837 C CA . GLU A 1 106 ? -24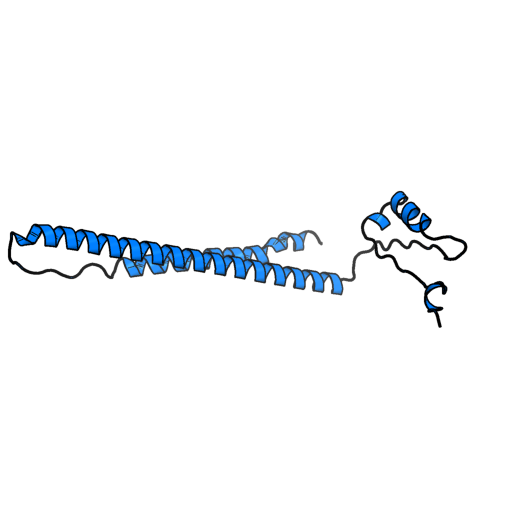.904 -7.215 62.849 1.00 46.62 106 GLU A CA 1
ATOM 838 C C . GLU A 1 106 ? -25.578 -8.500 63.349 1.00 46.62 106 GLU A C 1
ATOM 840 O O . GLU A 1 106 ? -26.625 -8.430 63.986 1.00 46.62 106 GLU A O 1
ATOM 845 N N . GLY A 1 107 ? -24.924 -9.662 63.237 1.00 44.06 107 GLY A N 1
ATOM 846 C CA . GLY A 1 107 ? -25.289 -10.867 64.001 1.00 44.06 107 GLY A CA 1
ATOM 847 C C . GLY A 1 107 ? -25.256 -10.707 65.535 1.00 44.06 107 GLY A C 1
ATOM 848 O O . GLY A 1 107 ? -25.554 -11.663 66.246 1.00 44.06 107 GLY A O 1
ATOM 849 N N . GLU A 1 108 ? -24.917 -9.519 66.052 1.00 46.94 108 GLU A N 1
ATOM 850 C CA . GLU A 1 108 ? -25.007 -9.162 67.473 1.00 46.94 108 GLU A CA 1
ATOM 851 C C . GLU A 1 108 ? -26.011 -8.022 67.778 1.00 46.94 108 GLU A C 1
ATOM 853 O O . GLU A 1 108 ? -26.203 -7.695 68.948 1.00 46.94 108 GLU A O 1
ATOM 858 N N . LYS A 1 109 ? -26.702 -7.429 66.785 1.00 41.94 109 LYS A N 1
ATOM 859 C CA . LYS A 1 109 ? -27.763 -6.425 67.025 1.00 41.94 109 LYS A CA 1
ATOM 860 C C . LYS A 1 109 ? -28.910 -6.520 66.011 1.00 41.94 109 LYS A C 1
ATOM 862 O O . LYS A 1 109 ? -28.834 -6.025 64.898 1.00 41.94 109 LYS A O 1
ATOM 867 N N . GLU A 1 110 ? -29.978 -7.162 66.470 1.00 41.94 110 GLU A N 1
ATOM 868 C CA . GLU A 1 110 ? -31.329 -7.224 65.905 1.00 41.94 110 GLU A CA 1
ATOM 869 C C . GLU A 1 110 ? -31.914 -5.868 65.447 1.00 41.94 110 GLU A C 1
ATOM 871 O O . GLU A 1 110 ? -31.735 -4.871 66.140 1.00 41.94 110 GLU A O 1
ATOM 876 N N . LYS A 1 111 ? -32.733 -5.933 64.377 1.00 45.12 111 LYS A N 1
ATOM 877 C CA . LYS A 1 111 ? -33.969 -5.159 64.091 1.00 45.12 111 LYS A CA 1
ATOM 878 C C . LYS A 1 111 ? -33.948 -3.625 64.224 1.00 45.12 111 LYS A C 1
ATOM 880 O O . LYS A 1 111 ? -33.922 -3.114 65.332 1.00 45.12 111 LYS A O 1
ATOM 885 N N . ASP A 1 112 ? -34.143 -2.934 63.096 1.00 37.41 112 ASP A N 1
ATOM 886 C CA . ASP A 1 112 ? -35.199 -1.917 62.843 1.00 37.41 112 ASP A CA 1
ATOM 887 C C . ASP A 1 112 ? -34.914 -1.231 61.483 1.00 37.41 112 ASP A C 1
ATOM 889 O O . ASP A 1 112 ? -33.822 -0.735 61.239 1.00 37.41 112 ASP A O 1
ATOM 893 N N . GLU A 1 113 ? -35.730 -1.500 60.460 1.00 34.84 113 GLU A N 1
ATOM 894 C CA . GLU A 1 113 ? -36.720 -0.585 59.849 1.00 34.84 113 GLU A CA 1
ATOM 895 C C . GLU A 1 113 ? -36.191 0.545 58.920 1.00 34.84 113 GLU A C 1
ATOM 897 O O . GLU A 1 113 ? -35.624 1.539 59.354 1.00 34.84 113 GLU A O 1
ATOM 902 N N . ALA A 1 114 ? -36.565 0.391 57.636 1.00 36.16 114 ALA A N 1
ATOM 903 C CA . ALA A 1 114 ? -37.014 1.401 56.660 1.00 36.16 114 ALA A CA 1
ATOM 904 C C . ALA A 1 114 ? -36.019 2.369 55.969 1.00 36.16 114 ALA A C 1
ATOM 906 O O . ALA A 1 114 ? -35.407 3.229 56.594 1.00 36.16 114 ALA A O 1
ATOM 907 N N . GLY A 1 115 ? -36.034 2.344 54.622 1.00 36.22 115 GLY A N 1
ATOM 908 C CA . GLY A 1 115 ? -35.768 3.532 53.792 1.00 36.22 115 GLY A CA 1
ATOM 909 C C . GLY A 1 115 ? -35.020 3.311 52.473 1.00 36.22 115 GLY A C 1
ATOM 910 O O . GLY A 1 115 ? -33.894 3.774 52.335 1.00 36.22 115 GLY A O 1
ATOM 911 N N . GLU A 1 116 ? -35.642 2.648 51.493 1.00 43.94 116 GLU A N 1
ATOM 912 C CA . GLU A 1 116 ? -35.231 2.673 50.079 1.00 43.94 116 GLU A CA 1
ATOM 913 C C . GLU A 1 116 ? -35.743 3.950 49.382 1.00 43.94 116 GLU A C 1
ATOM 915 O O . GLU A 1 116 ? -36.885 4.338 49.627 1.00 43.94 116 GLU A O 1
ATOM 920 N N . ALA A 1 117 ? -34.919 4.527 48.490 1.00 43.00 117 ALA A N 1
ATOM 921 C CA . ALA A 1 117 ? -35.253 5.299 47.271 1.00 43.00 117 ALA A CA 1
ATOM 922 C C . ALA A 1 117 ? -34.400 6.573 47.097 1.00 43.00 117 ALA A C 1
ATOM 924 O O . ALA A 1 117 ? -34.839 7.665 47.430 1.00 43.00 117 ALA A O 1
ATOM 925 N N . GLU A 1 118 ? -33.207 6.440 46.509 1.00 37.84 118 GLU A N 1
ATOM 926 C CA . GLU A 1 118 ? -32.526 7.511 45.756 1.00 37.84 118 GLU A CA 1
ATOM 927 C C . GLU A 1 118 ? -31.332 6.883 45.012 1.00 37.84 118 GLU A C 1
ATOM 929 O O . GLU A 1 118 ? -30.296 6.586 45.603 1.00 37.84 118 GLU A O 1
ATOM 934 N N . GLY A 1 119 ? -31.486 6.584 43.720 1.00 37.50 119 GLY A N 1
ATOM 935 C CA . GLY A 1 119 ? -30.416 5.942 42.943 1.00 37.50 119 GLY A CA 1
ATOM 936 C C . GLY A 1 119 ? -30.581 5.986 41.425 1.00 37.50 119 GLY A C 1
ATOM 937 O O . GLY A 1 119 ? -29.578 6.011 40.724 1.00 37.50 119 GLY A O 1
ATOM 938 N N . ASP A 1 120 ? -31.811 6.082 40.919 1.00 39.91 120 ASP A N 1
ATOM 939 C CA . ASP A 1 120 ? -32.085 5.963 39.477 1.00 39.91 120 ASP A CA 1
ATOM 940 C C . ASP A 1 120 ? -31.724 7.218 38.653 1.00 39.91 120 ASP A C 1
ATOM 942 O O . ASP A 1 120 ? -31.324 7.119 37.498 1.00 39.91 120 ASP A O 1
ATOM 946 N N . ALA A 1 121 ? -31.778 8.422 39.236 1.00 35.62 121 ALA A N 1
ATOM 947 C CA . ALA A 1 121 ? -31.637 9.666 38.465 1.00 35.62 121 ALA A CA 1
ATOM 948 C C . ALA A 1 121 ? -30.186 10.039 38.082 1.00 35.62 121 ALA A C 1
ATOM 950 O O . ALA A 1 121 ? -29.972 10.861 37.193 1.00 35.62 121 ALA A O 1
ATOM 951 N N . ALA A 1 122 ? -29.175 9.463 38.744 1.00 42.84 122 ALA A N 1
ATOM 952 C CA . ALA A 1 122 ? -27.766 9.764 38.462 1.00 42.84 122 ALA A CA 1
ATOM 953 C C . ALA A 1 122 ? -27.174 8.888 37.342 1.00 42.84 122 ALA A C 1
ATOM 955 O O . ALA A 1 122 ? -26.166 9.257 36.739 1.00 42.84 122 ALA A O 1
ATOM 956 N N . GLU A 1 123 ? -27.786 7.735 37.063 1.00 40.56 123 GLU A N 1
ATOM 957 C CA . GLU A 1 123 ? -27.310 6.783 36.056 1.00 40.56 123 GLU A CA 1
ATOM 958 C C . GLU A 1 123 ? -27.785 7.172 34.647 1.00 40.56 123 GLU A C 1
ATOM 960 O O . GLU A 1 123 ? -27.009 7.114 33.692 1.00 40.56 123 GLU A O 1
ATOM 965 N N . GLU A 1 124 ? -29.005 7.705 34.534 1.00 38.69 124 GLU A N 1
ATOM 966 C CA . GLU A 1 124 ? -29.578 8.163 33.263 1.00 38.69 124 GLU A CA 1
ATOM 967 C C . GLU A 1 124 ? -28.873 9.426 32.726 1.00 38.69 124 GLU A C 1
ATOM 969 O O . GLU A 1 124 ? -28.607 9.536 31.530 1.00 38.69 124 GLU A O 1
ATOM 974 N N . LEU A 1 125 ? -28.448 10.339 33.609 1.00 35.22 125 LEU A N 1
ATOM 975 C CA . LEU A 1 125 ? -27.768 11.582 33.215 1.00 35.22 125 LEU A CA 1
ATOM 976 C C . LEU A 1 125 ? -26.340 11.348 32.678 1.00 35.22 125 LEU A C 1
ATOM 978 O O . LEU A 1 125 ? -25.868 12.099 31.829 1.00 35.22 125 LEU A O 1
ATOM 982 N N . TYR A 1 126 ? -25.664 10.281 33.123 1.00 44.91 126 TYR A N 1
ATOM 983 C CA . TYR A 1 126 ? -24.285 9.968 32.717 1.00 44.91 126 TYR A CA 1
ATOM 984 C C . TYR A 1 126 ? -24.208 9.130 31.426 1.00 44.91 126 TYR A C 1
ATOM 986 O O . TYR A 1 126 ? -23.200 9.148 30.709 1.00 44.91 126 TYR A O 1
ATOM 994 N N . MET A 1 127 ? -25.269 8.382 31.099 1.00 41.66 127 MET A N 1
ATOM 995 C CA . MET A 1 127 ? -25.345 7.666 29.822 1.00 41.66 127 MET A CA 1
ATOM 996 C C . MET A 1 127 ? -25.551 8.628 28.646 1.00 41.66 127 MET A C 1
ATOM 998 O O . MET A 1 127 ? -24.875 8.459 27.633 1.00 41.66 127 MET A O 1
ATOM 1002 N N . VAL A 1 128 ? -26.364 9.677 28.814 1.00 42.47 128 VAL A N 1
ATOM 1003 C CA . VAL A 1 128 ? -26.653 10.666 27.757 1.00 42.47 128 VAL A CA 1
ATOM 1004 C C . VAL A 1 128 ? -25.419 11.502 27.394 1.00 42.47 128 VAL A C 1
ATOM 1006 O O . VAL A 1 128 ? -25.071 11.589 26.218 1.00 42.47 128 VAL A O 1
ATOM 1009 N N . GLU A 1 129 ? -24.670 12.016 28.379 1.00 44.00 129 GLU A N 1
ATOM 1010 C CA . GLU A 1 1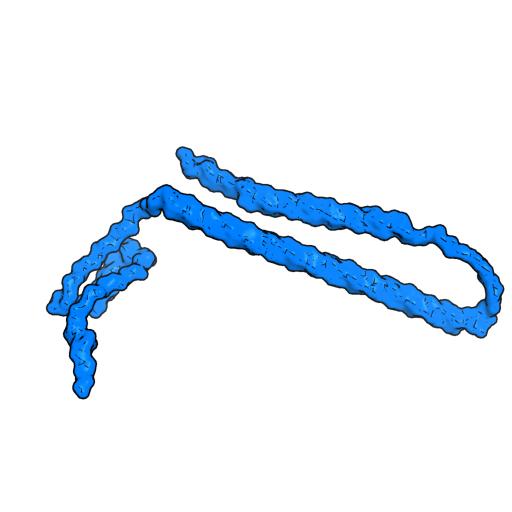29 ? -23.443 12.789 28.101 1.00 44.00 129 GLU A CA 1
ATOM 1011 C C . GLU A 1 129 ? -22.363 11.959 27.388 1.00 44.00 129 GLU A C 1
ATOM 1013 O O . GLU A 1 129 ? -21.579 12.488 26.603 1.00 44.00 129 GLU A O 1
ATOM 1018 N N . THR A 1 130 ? -22.298 10.644 27.627 1.00 46.81 130 THR A N 1
ATOM 1019 C CA . THR A 1 130 ? -21.274 9.806 26.980 1.00 46.81 130 THR A CA 1
ATOM 1020 C C . THR A 1 130 ? -21.647 9.339 25.575 1.00 46.81 130 THR A C 1
ATOM 1022 O O . THR A 1 130 ? -20.737 9.015 24.812 1.00 46.81 130 THR A O 1
ATOM 1025 N N . GLU A 1 131 ? -22.928 9.313 25.200 1.00 50.06 131 GLU A N 1
ATOM 1026 C CA . GLU A 1 131 ? -23.338 9.079 23.808 1.00 50.06 131 GLU A CA 1
ATOM 1027 C C . GLU A 1 131 ? -23.137 10.323 22.937 1.00 50.06 131 GLU A C 1
ATOM 1029 O O . GLU A 1 131 ? -22.553 10.200 21.858 1.00 50.06 131 GLU A O 1
ATOM 1034 N N . GLU A 1 132 ? -23.494 11.516 23.424 1.00 48.78 132 GLU A N 1
ATOM 1035 C CA . GLU A 1 132 ? -23.324 12.765 22.663 1.00 48.78 132 GLU A CA 1
ATOM 1036 C C . GLU A 1 132 ? -21.849 13.067 22.351 1.00 48.78 132 GLU A C 1
ATOM 1038 O O . GLU A 1 132 ? -21.514 13.433 21.225 1.00 48.78 132 GLU A O 1
ATOM 1043 N N . VAL A 1 133 ? -20.929 12.816 23.292 1.00 52.53 133 VAL A N 1
ATOM 1044 C CA . VAL A 1 133 ? -19.483 13.017 23.063 1.00 52.53 133 VAL A CA 1
ATOM 1045 C C . VAL A 1 133 ? -18.925 12.036 22.020 1.00 52.53 133 VAL A C 1
ATOM 1047 O O . VAL A 1 133 ? -18.017 12.375 21.260 1.00 52.53 133 VAL A O 1
ATOM 1050 N N . VAL A 1 134 ? -19.475 10.820 21.936 1.00 51.31 134 VAL A N 1
ATOM 1051 C CA . VAL A 1 134 ? -19.058 9.820 20.938 1.00 51.31 134 VAL A CA 1
ATOM 1052 C C . VAL A 1 134 ? -19.642 10.134 19.560 1.00 51.31 134 VAL A C 1
ATOM 1054 O O . VAL A 1 134 ? -18.977 9.879 18.552 1.00 51.31 134 VAL A O 1
ATOM 1057 N N . GLU A 1 135 ? -20.850 10.696 19.489 1.00 54.28 135 GLU A N 1
ATOM 1058 C CA . GLU A 1 135 ? -21.435 11.166 18.231 1.00 54.28 135 GLU A CA 1
ATOM 1059 C C . GLU A 1 135 ? -20.749 12.428 17.699 1.00 54.28 135 GLU A C 1
ATOM 1061 O O . GLU A 1 135 ? -20.452 12.480 16.504 1.00 54.28 135 GLU A O 1
ATOM 1066 N N . GLU A 1 136 ? -20.401 13.400 18.548 1.00 53.97 136 GLU A N 1
ATOM 1067 C CA . GLU A 1 136 ? -19.641 14.582 18.121 1.00 53.97 136 GLU A CA 1
ATOM 1068 C C . GLU A 1 136 ? -18.227 14.225 17.645 1.00 53.97 136 GLU A C 1
ATOM 1070 O O . GLU A 1 136 ? -17.796 14.709 16.593 1.00 53.97 136 GLU A O 1
ATOM 1075 N N . GLU A 1 137 ? -17.507 13.341 18.350 1.00 52.94 137 GLU A N 1
ATOM 1076 C CA . GLU A 1 137 ? -16.199 12.869 17.878 1.00 52.94 137 GLU A CA 1
ATOM 1077 C C . GLU A 1 137 ? -16.319 12.081 16.566 1.00 52.94 137 GLU A C 1
ATOM 1079 O O . GLU A 1 137 ? -15.466 12.228 15.688 1.00 52.94 137 GLU A O 1
ATOM 1084 N N . ALA A 1 138 ? -17.370 11.271 16.391 1.00 53.97 138 ALA A N 1
ATOM 1085 C CA . ALA A 1 138 ? -17.617 10.536 15.150 1.00 53.97 138 ALA A CA 1
ATOM 1086 C C . ALA A 1 138 ? -17.967 11.474 13.985 1.00 53.97 138 ALA A C 1
ATOM 1088 O O . ALA A 1 138 ? -17.444 11.301 12.880 1.00 53.97 138 ALA A O 1
ATOM 1089 N N . GLY A 1 139 ? -18.783 12.498 14.242 1.00 55.78 139 GLY A N 1
ATOM 1090 C CA . GLY A 1 139 ? -19.095 13.563 13.297 1.00 55.78 139 GLY A CA 1
ATOM 1091 C C . GLY A 1 139 ? -17.837 14.316 12.881 1.00 55.78 139 GLY A C 1
ATOM 1092 O O . GLY A 1 139 ? -17.581 14.469 11.691 1.00 55.78 139 GLY A O 1
ATOM 1093 N N . GLN A 1 140 ? -16.978 14.689 13.831 1.00 51.56 140 GLN A N 1
ATOM 1094 C CA . GLN A 1 140 ? -15.705 15.352 13.539 1.00 51.56 140 GLN A CA 1
ATOM 1095 C C . GLN A 1 140 ? -14.708 14.444 12.809 1.00 51.56 140 GLN A C 1
ATOM 1097 O O . GLN A 1 140 ? -13.982 14.931 11.945 1.00 51.56 140 GLN A O 1
ATOM 1102 N N . LEU A 1 141 ? -14.673 13.136 13.082 1.00 51.84 141 LEU A N 1
ATOM 1103 C CA . LEU A 1 141 ? -13.825 12.182 12.357 1.00 51.84 141 LEU A CA 1
ATOM 1104 C C . LEU A 1 141 ? -14.295 11.976 10.914 1.00 51.84 141 LEU A C 1
ATOM 1106 O O . LEU A 1 141 ? -13.472 12.037 10.001 1.00 51.84 141 LEU A O 1
ATOM 1110 N N . MET A 1 142 ? -15.601 11.802 10.688 1.00 49.25 142 MET A N 1
ATOM 1111 C CA . MET A 1 142 ? -16.172 11.730 9.337 1.00 49.25 142 MET A CA 1
ATOM 1112 C C . MET A 1 142 ? -15.947 13.033 8.572 1.00 49.25 142 MET A C 1
ATOM 1114 O O . MET A 1 142 ? -15.444 13.018 7.450 1.00 49.25 142 MET A O 1
ATOM 1118 N N . VAL A 1 143 ? -16.218 14.168 9.213 1.00 52.41 143 VAL A N 1
ATOM 1119 C CA . VAL A 1 143 ? -16.022 15.498 8.636 1.00 52.41 143 VAL A CA 1
ATOM 1120 C C . VAL A 1 143 ? -14.542 15.772 8.370 1.00 52.41 143 VAL A C 1
ATOM 1122 O O . VAL A 1 143 ? -14.229 16.391 7.365 1.00 52.41 143 VAL A O 1
ATOM 1125 N N . LYS A 1 144 ? -13.598 15.251 9.162 1.00 49.56 144 LYS A N 1
ATOM 1126 C CA . LYS A 1 144 ? -12.150 15.357 8.891 1.00 49.56 144 LYS A CA 1
ATOM 1127 C C . LYS A 1 144 ? -11.688 14.450 7.742 1.00 49.56 144 LYS A C 1
ATOM 1129 O O . LYS A 1 144 ? -10.781 14.826 6.994 1.00 49.56 144 LYS A O 1
ATOM 1134 N N . VAL A 1 145 ? -12.328 13.295 7.543 1.00 52.69 145 VAL A N 1
ATOM 1135 C CA . VAL A 1 145 ? -12.134 12.459 6.342 1.00 52.69 145 VAL A CA 1
ATOM 1136 C C . VAL A 1 145 ? -12.716 13.144 5.094 1.00 52.69 145 VAL A C 1
ATOM 1138 O O . VAL A 1 145 ? -12.154 12.996 4.012 1.00 52.69 145 VAL A O 1
ATOM 1141 N N . GLU A 1 146 ? -13.768 13.957 5.234 1.00 51.81 146 GLU A N 1
ATOM 1142 C CA . GLU A 1 146 ? -14.329 14.769 4.142 1.00 51.81 146 GLU A CA 1
ATOM 1143 C C . GLU A 1 146 ? -13.604 16.119 3.918 1.00 51.81 146 GLU A C 1
ATOM 1145 O O . GLU A 1 146 ? -13.495 16.562 2.775 1.00 51.81 146 GLU A O 1
ATOM 1150 N N . LEU A 1 147 ? -13.048 16.753 4.963 1.00 42.56 147 LEU A N 1
ATOM 1151 C CA . LEU A 1 147 ? -12.383 18.075 4.948 1.00 42.56 147 LEU A CA 1
ATOM 1152 C C . LEU A 1 147 ? -10.870 18.034 4.712 1.00 42.56 147 LEU A C 1
ATOM 1154 O O . LEU A 1 147 ? -10.285 19.071 4.408 1.00 42.56 147 LEU A O 1
ATOM 1158 N N . THR A 1 148 ? -10.224 16.864 4.728 1.00 49.28 148 THR A N 1
ATOM 1159 C CA . THR A 1 148 ? -8.880 16.728 4.115 1.00 49.28 148 THR A CA 1
ATOM 1160 C C . THR A 1 148 ? -8.896 16.973 2.595 1.00 49.28 148 THR A C 1
ATOM 1162 O O . THR A 1 148 ? -7.851 17.022 1.954 1.00 49.28 148 THR A O 1
ATOM 1165 N N . ALA A 1 149 ? -10.073 17.286 2.041 1.00 47.91 149 ALA A N 1
ATOM 1166 C CA . ALA A 1 149 ? -10.291 18.061 0.826 1.00 47.91 149 ALA A CA 1
ATOM 1167 C C . ALA A 1 149 ? -9.516 19.398 0.711 1.00 47.91 149 ALA A C 1
ATOM 1169 O O . ALA A 1 149 ? -9.678 20.065 -0.307 1.00 47.91 149 ALA A O 1
ATOM 1170 N N . GLU A 1 150 ? -8.645 19.808 1.641 1.00 40.97 150 GLU A N 1
ATOM 1171 C CA . GLU A 1 150 ? -7.648 20.851 1.333 1.00 40.97 150 GLU A CA 1
ATOM 1172 C C . GLU A 1 150 ? -6.688 20.453 0.195 1.00 40.97 150 GLU A C 1
ATOM 1174 O O . GLU A 1 150 ? -6.189 21.337 -0.497 1.00 40.97 150 GLU A O 1
ATOM 1179 N N . GLU A 1 151 ? -6.545 19.163 -0.136 1.00 42.81 151 GLU A N 1
ATOM 1180 C CA . GLU A 1 151 ? -5.886 18.754 -1.391 1.00 42.81 151 GLU A CA 1
ATOM 1181 C C . GLU A 1 151 ? -6.745 19.010 -2.650 1.00 42.81 151 GLU A C 1
ATOM 1183 O O . GLU A 1 151 ? -6.213 19.046 -3.756 1.00 42.81 151 GLU A O 1
ATOM 1188 N N . LYS A 1 152 ? -8.058 19.285 -2.527 1.00 46.50 152 LYS A N 1
ATOM 1189 C CA . LYS A 1 152 ? -8.881 19.750 -3.668 1.00 46.50 152 LYS A CA 1
ATOM 1190 C C . LYS A 1 152 ? -8.598 21.203 -4.060 1.00 46.50 152 LYS A C 1
ATOM 1192 O O . LYS A 1 152 ? -9.062 21.629 -5.112 1.00 46.50 152 LYS A O 1
ATOM 1197 N N . LYS A 1 153 ? -7.876 21.978 -3.240 1.00 41.41 153 LYS A N 1
ATOM 1198 C CA . LYS A 1 153 ? -7.492 23.364 -3.566 1.00 41.41 153 LYS A CA 1
ATOM 1199 C C . LYS A 1 153 ? -6.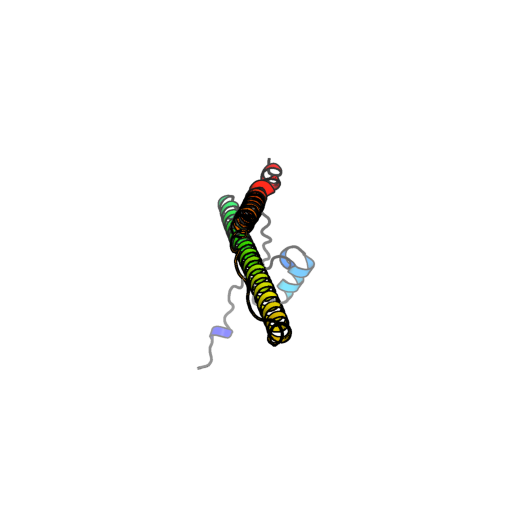086 23.500 -4.149 1.00 41.41 153 LYS A C 1
ATOM 1201 O O . LYS A 1 153 ? -5.777 24.569 -4.661 1.00 41.41 153 LYS A O 1
ATOM 1206 N N . SER A 1 154 ? -5.257 22.456 -4.110 1.00 38.34 154 SER A N 1
ATOM 1207 C CA . SER A 1 154 ? -3.917 22.479 -4.719 1.00 38.34 154 SER A CA 1
ATOM 1208 C C . SER A 1 154 ? -3.895 22.065 -6.195 1.00 38.34 154 SER A C 1
ATOM 1210 O O . SER A 1 154 ? -2.824 22.029 -6.791 1.00 38.34 154 SER A O 1
ATOM 1212 N N . GLU A 1 155 ? -5.052 21.756 -6.787 1.00 43.12 155 GLU A N 1
ATOM 1213 C CA . GLU A 1 155 ? -5.197 21.346 -8.193 1.00 43.12 155 GLU A CA 1
ATOM 1214 C C . GLU A 1 155 ? -6.074 22.349 -8.978 1.00 43.12 155 GLU A C 1
ATOM 1216 O O . GLU A 1 155 ? -6.966 21.961 -9.733 1.00 43.12 155 GLU A O 1
ATOM 1221 N N . ALA A 1 156 ? -5.843 23.651 -8.753 1.00 37.50 156 ALA A N 1
ATOM 1222 C CA . ALA A 1 156 ? -6.322 24.750 -9.598 1.00 37.50 156 ALA A CA 1
ATOM 1223 C C . ALA A 1 156 ? -5.136 25.479 -10.240 1.00 37.50 156 ALA A C 1
ATOM 1225 O O . ALA A 1 156 ? -4.156 25.752 -9.508 1.00 37.50 156 ALA A O 1
#

Foldseek 3Di:
DDDPPVVDQDDDDDDDDVLLVDPVSLVVVQVVDDVVRDDDDRDDDDDDDDPVVVVVVVVVVLVVLVVVLVVVLVVVVVVVVVVVVVVVVVVVVVVVVVVVVVVVVCVPPDDDDDDDDDDDPVVVVVVVVVVVVSVVVSVVSVVVSVVVCVVVVVPD

Sequence (156 aa):
MKAVANVLPRNFIIPEVKANLTAEERSSILARFPGHCYKKVAKVMLGEPPQDYKTFIQQALLKEKKEAAEAELARKKEEAARKKAQEEQRKARQKKEEAAKAEGKEGEKEKDEAGEAEGDAAEELYMVETEEVVEEEAGQLMVKVELTAEEKKSEA

Secondary structure (DSSP, 8-state):
---GGGTS--------SSTTTSHHHHHHHHHTS-TTT---------SPPPHHHHHHHHHHHHHHHHHHHHHHHHHHHHHHHHHHHHHHHHHHHHHHHHHHHHHHHHTTS----------THHHHHHHHHHHHHHHHHHHHHHHHHHHGGGGGSS--

Organism: NCBI:txid2562237

pLDDT: mean 72.48, std 20.8, range [34.84, 92.88]

Radius of gyration: 34.69 Å; chains: 1; bounding box: 59×61×98 Å